Protein AF-A0A965QW91-F1 (afdb_monomer_lite)

Structure (mmCIF, N/CA/C/O backbone):
data_AF-A0A965QW91-F1
#
_entry.id   AF-A0A965QW91-F1
#
loop_
_atom_site.group_PDB
_atom_site.id
_atom_site.type_symbol
_atom_site.label_atom_id
_atom_site.label_alt_id
_atom_site.label_comp_id
_atom_site.label_asym_id
_atom_site.label_entity_id
_atom_site.label_seq_id
_atom_site.pdbx_PDB_ins_code
_atom_site.Cartn_x
_atom_site.Cartn_y
_atom_site.Cartn_z
_atom_site.occupancy
_atom_site.B_iso_or_equiv
_atom_site.auth_seq_id
_atom_site.auth_comp_id
_atom_site.auth_asym_id
_atom_site.auth_atom_id
_atom_site.pdbx_PDB_model_num
ATOM 1 N N . PRO A 1 1 ? -38.791 0.111 7.789 1.00 56.16 1 PRO A N 1
ATOM 2 C CA . PRO A 1 1 ? -37.582 0.770 7.234 1.00 56.16 1 PRO A CA 1
ATOM 3 C C . PRO A 1 1 ? -36.348 0.103 7.853 1.00 56.16 1 PRO A C 1
ATOM 5 O O . PRO A 1 1 ? -36.405 -0.169 9.052 1.00 56.16 1 PRO A O 1
ATOM 8 N N . PRO A 1 2 ? -35.286 -0.219 7.094 1.00 53.78 2 PRO A N 1
ATOM 9 C CA . PRO A 1 2 ? -34.021 -0.585 7.721 1.00 53.78 2 PRO A CA 1
ATOM 10 C C . PRO A 1 2 ? -33.491 0.622 8.520 1.00 53.78 2 PRO A C 1
ATOM 12 O O . PRO A 1 2 ? -33.810 1.764 8.167 1.00 53.78 2 PRO A O 1
ATOM 15 N N . PRO A 1 3 ? -32.740 0.405 9.612 1.00 49.91 3 PRO A N 1
ATOM 16 C CA . PRO A 1 3 ? -32.131 1.503 10.352 1.00 49.91 3 PRO A CA 1
ATOM 17 C C . PRO A 1 3 ? -31.175 2.284 9.433 1.00 49.91 3 PRO A C 1
ATOM 19 O O . PRO A 1 3 ? -30.515 1.668 8.589 1.00 49.91 3 PRO A O 1
ATOM 22 N N . PRO A 1 4 ? -31.090 3.622 9.562 1.00 50.12 4 PRO A N 1
ATOM 23 C CA . PRO A 1 4 ? -30.086 4.393 8.846 1.00 50.12 4 PRO A CA 1
ATOM 24 C C . PRO A 1 4 ? -28.704 3.892 9.271 1.00 50.12 4 PRO A C 1
ATOM 26 O O . PRO A 1 4 ? -28.404 3.817 10.464 1.00 50.12 4 PRO A O 1
ATOM 29 N N . ALA A 1 5 ? -27.874 3.514 8.298 1.00 54.91 5 ALA A N 1
ATOM 30 C CA . ALA A 1 5 ? -26.467 3.258 8.555 1.00 54.91 5 ALA A CA 1
ATOM 31 C C . ALA A 1 5 ? -25.879 4.532 9.170 1.00 54.91 5 ALA A C 1
ATOM 33 O O . ALA A 1 5 ? -25.978 5.606 8.577 1.00 54.91 5 ALA A O 1
ATOM 34 N N . ILE A 1 6 ? -25.327 4.424 10.377 1.00 46.06 6 ILE A N 1
ATOM 35 C CA . ILE A 1 6 ? -24.583 5.513 11.003 1.00 46.06 6 ILE A CA 1
ATOM 36 C C . ILE A 1 6 ? -23.359 5.737 10.116 1.00 46.06 6 ILE A C 1
ATOM 38 O O . ILE A 1 6 ? -22.403 4.964 10.150 1.00 46.06 6 ILE A O 1
ATOM 42 N N . VAL A 1 7 ? -23.426 6.754 9.261 1.00 46.00 7 VAL A N 1
ATOM 43 C CA . VAL A 1 7 ? -22.267 7.258 8.534 1.00 46.00 7 VAL A CA 1
ATOM 44 C C . VAL A 1 7 ? -21.487 8.056 9.572 1.00 46.00 7 VAL A C 1
ATOM 46 O O . VAL A 1 7 ? -21.861 9.177 9.908 1.00 46.00 7 VAL A O 1
ATOM 49 N N . CYS A 1 8 ? -20.479 7.443 10.192 1.00 44.25 8 CYS A N 1
ATOM 50 C CA . CYS A 1 8 ? -19.543 8.193 11.020 1.00 44.25 8 CYS A CA 1
ATOM 51 C C . CYS A 1 8 ? -18.797 9.155 10.088 1.00 44.25 8 CYS A C 1
ATOM 53 O O . CYS A 1 8 ? -17.936 8.745 9.315 1.00 44.25 8 CYS A O 1
ATOM 55 N N . ASP A 1 9 ? -19.182 10.428 10.122 1.00 56.12 9 ASP A N 1
ATOM 56 C CA . ASP A 1 9 ? -18.658 11.479 9.242 1.00 56.12 9 ASP A CA 1
ATOM 57 C C . ASP A 1 9 ? -17.166 11.789 9.503 1.00 56.12 9 ASP A C 1
ATOM 59 O O . ASP A 1 9 ? -16.495 12.416 8.688 1.00 56.12 9 ASP A O 1
ATOM 63 N N . SER A 1 10 ? -16.597 11.296 10.607 1.00 72.31 10 SER A N 1
ATOM 64 C CA . SER A 1 10 ? -15.240 11.609 11.059 1.00 72.31 10 SER A CA 1
ATOM 65 C C . SER A 1 10 ? -14.165 10.624 10.580 1.00 72.31 10 SER A C 1
ATOM 67 O O . SER A 1 10 ? -13.290 10.231 11.349 1.00 72.31 10 SER A O 1
ATOM 69 N N . TRP A 1 11 ? -14.158 10.280 9.287 1.00 84.94 11 TRP A N 1
ATOM 70 C CA . TRP A 1 11 ? -13.084 9.483 8.657 1.00 84.94 11 TRP A CA 1
ATOM 71 C C . TRP A 1 11 ? -11.674 10.071 8.895 1.00 84.94 11 TRP A C 1
ATOM 73 O O . TRP A 1 11 ? -10.661 9.374 8.848 1.00 84.94 11 TRP A O 1
ATOM 83 N N . GLU A 1 12 ? -11.600 11.372 9.175 1.00 86.56 12 GLU A N 1
ATOM 84 C CA . GLU A 1 12 ? -10.379 12.099 9.522 1.00 86.56 12 GLU A CA 1
ATOM 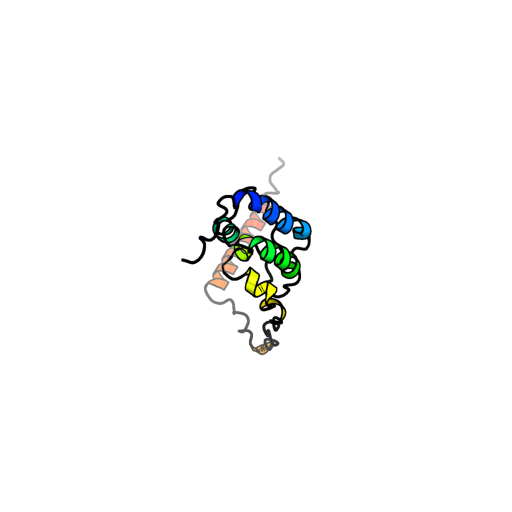85 C C . GLU A 1 12 ? -9.728 11.584 10.814 1.00 86.56 12 GLU A C 1
ATOM 87 O O . GLU A 1 12 ? -8.508 11.667 10.950 1.00 86.56 12 GLU A O 1
ATOM 92 N N . GLN A 1 13 ? -10.511 11.025 11.744 1.00 86.50 13 GLN A N 1
ATOM 93 C CA . GLN A 1 13 ? -10.011 10.422 12.986 1.00 86.50 13 GLN A CA 1
ATOM 94 C C . GLN A 1 13 ? -9.356 9.058 12.743 1.00 86.50 13 GLN A C 1
ATOM 96 O O . GLN A 1 13 ? -8.418 8.693 13.449 1.00 86.50 13 GLN A O 1
ATOM 101 N N . ASP A 1 14 ? -9.798 8.348 11.707 1.00 88.69 14 ASP A N 1
ATOM 102 C CA . ASP A 1 14 ? -9.285 7.031 11.328 1.00 88.69 14 ASP A CA 1
ATOM 103 C C . ASP A 1 14 ? -8.020 7.117 10.461 1.00 88.69 14 ASP A C 1
ATOM 105 O O . ASP A 1 14 ? -7.208 6.187 10.400 1.00 88.69 14 ASP A O 1
ATOM 109 N N . TRP A 1 15 ? -7.823 8.253 9.785 1.00 90.56 15 TRP A N 1
ATOM 110 C CA . TRP A 1 15 ? -6.677 8.481 8.910 1.00 90.56 15 TRP A CA 1
ATOM 111 C C . TRP A 1 15 ? -5.318 8.327 9.620 1.00 90.56 15 TRP A C 1
ATOM 113 O O . TRP A 1 15 ? -4.468 7.597 9.096 1.00 90.56 15 TRP A O 1
ATOM 123 N N . PRO A 1 16 ? -5.074 8.944 10.795 1.00 90.94 16 PRO A N 1
ATOM 124 C CA . PRO A 1 16 ? -3.846 8.734 11.558 1.00 90.94 16 PRO A CA 1
ATOM 125 C C . PRO A 1 16 ? -3.561 7.257 11.835 1.00 90.94 16 PRO A C 1
ATOM 127 O O . PRO A 1 16 ? -2.434 6.815 11.621 1.00 90.94 16 PRO A O 1
ATOM 130 N N . THR A 1 17 ? -4.580 6.485 12.218 1.00 91.75 17 THR A N 1
ATOM 131 C CA . THR A 1 17 ? -4.458 5.050 12.503 1.00 91.75 17 THR A CA 1
ATOM 132 C C . THR A 1 17 ? -4.064 4.258 11.259 1.00 91.75 17 THR A C 1
ATOM 134 O O . THR A 1 17 ? -3.134 3.451 11.307 1.00 91.75 17 THR A O 1
ATOM 137 N N . LEU A 1 18 ? -4.709 4.515 10.114 1.00 91.50 18 LEU A N 1
ATOM 138 C CA . LEU A 1 18 ? -4.338 3.883 8.845 1.00 91.50 18 LEU A CA 1
ATOM 139 C C . LEU A 1 18 ? -2.901 4.237 8.439 1.00 91.50 18 LEU A C 1
ATOM 141 O O . LEU A 1 18 ? -2.135 3.367 8.019 1.00 91.50 18 LEU A O 1
ATOM 145 N N . ARG A 1 19 ? -2.530 5.516 8.551 1.00 91.56 19 ARG A N 1
ATOM 146 C CA . ARG A 1 19 ? -1.198 6.013 8.189 1.00 91.56 19 ARG A CA 1
ATOM 147 C C . ARG A 1 19 ? -0.112 5.397 9.066 1.00 91.56 19 ARG A C 1
ATOM 149 O O . ARG A 1 19 ? 0.953 5.062 8.548 1.00 91.56 19 ARG A O 1
ATOM 156 N N . GLU A 1 20 ? -0.356 5.283 10.366 1.00 91.25 20 GLU A N 1
ATOM 157 C CA . GLU A 1 20 ? 0.555 4.631 11.303 1.00 91.25 20 GLU A CA 1
ATOM 158 C C . GLU A 1 20 ? 0.732 3.161 10.924 1.00 91.25 20 GLU A C 1
ATOM 160 O O . GLU A 1 20 ? 1.850 2.754 10.607 1.00 91.25 20 GLU A O 1
ATOM 165 N N . ALA A 1 21 ? -0.369 2.411 10.808 1.00 90.31 21 ALA A N 1
ATOM 166 C CA . ALA A 1 21 ? -0.344 0.999 10.4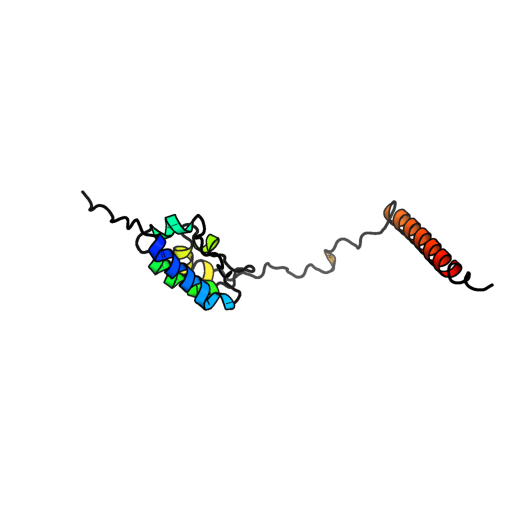29 1.00 90.31 21 ALA A CA 1
ATOM 167 C C . ALA A 1 21 ? 0.391 0.759 9.097 1.00 90.31 21 ALA A C 1
ATOM 169 O O . ALA A 1 21 ? 1.166 -0.188 8.969 1.00 90.31 21 ALA A O 1
ATOM 170 N N . TRP A 1 22 ? 0.199 1.638 8.108 1.00 90.62 22 TRP A N 1
ATOM 171 C CA . TRP A 1 22 ? 0.886 1.559 6.818 1.00 90.62 22 TRP A CA 1
ATOM 172 C C . TRP A 1 22 ? 2.403 1.762 6.935 1.00 90.62 22 TRP A C 1
ATOM 17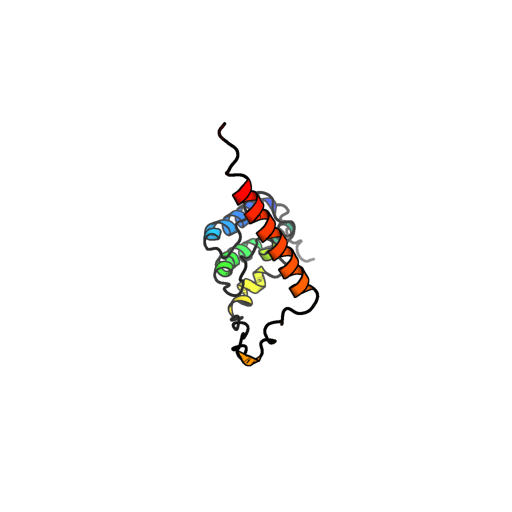4 O O . TRP A 1 22 ? 3.186 1.113 6.233 1.00 90.62 22 TRP A O 1
ATOM 184 N N . ASN A 1 23 ? 2.827 2.675 7.810 1.00 89.50 23 ASN A N 1
ATOM 185 C CA . ASN A 1 23 ? 4.219 3.089 7.924 1.00 89.50 23 ASN A CA 1
ATOM 186 C C . ASN A 1 23 ? 5.049 2.236 8.892 1.00 89.50 23 ASN A C 1
ATOM 188 O O . ASN A 1 23 ? 6.268 2.197 8.709 1.00 89.50 23 ASN A O 1
ATOM 192 N N . THR A 1 24 ? 4.431 1.532 9.851 1.00 84.75 24 THR A N 1
ATOM 193 C CA . THR A 1 24 ? 5.121 0.692 10.852 1.00 84.75 24 THR A CA 1
ATOM 194 C C . THR A 1 24 ? 6.176 -0.220 10.219 1.00 84.75 24 THR A C 1
ATOM 196 O O . THR A 1 24 ? 7.337 -0.204 10.625 1.00 84.75 24 THR A O 1
ATOM 199 N N . ASP A 1 25 ? 5.819 -0.913 9.132 1.00 68.75 25 ASP A N 1
ATOM 200 C CA . ASP A 1 25 ? 6.680 -1.907 8.476 1.00 68.75 25 ASP A CA 1
ATOM 201 C C . ASP A 1 25 ? 7.044 -1.545 7.025 1.00 68.75 25 ASP A C 1
ATOM 203 O O . ASP A 1 25 ? 7.330 -2.417 6.191 1.00 68.75 25 ASP A O 1
ATOM 207 N N . ALA A 1 26 ? 7.030 -0.254 6.677 1.00 69.25 26 ALA A N 1
ATOM 208 C CA . ALA A 1 26 ? 7.382 0.212 5.330 1.00 69.25 26 ALA A CA 1
ATOM 209 C C . ALA A 1 26 ? 8.875 0.000 4.983 1.00 69.25 26 ALA A C 1
ATOM 211 O O . ALA A 1 26 ? 9.258 0.029 3.815 1.00 69.25 26 ALA A O 1
ATOM 212 N N . LYS A 1 27 ? 9.727 -0.283 5.979 1.00 63.25 27 LYS A N 1
ATOM 213 C CA . LYS A 1 27 ? 11.174 -0.530 5.805 1.00 63.25 27 LYS A CA 1
ATOM 214 C C . LYS A 1 27 ? 11.504 -1.816 5.039 1.00 63.25 27 LYS A C 1
ATOM 216 O O . LYS A 1 27 ? 12.623 -1.968 4.567 1.00 63.25 27 LYS A O 1
ATOM 221 N N . THR A 1 28 ? 10.541 -2.722 4.877 1.00 65.94 28 THR A N 1
ATOM 222 C CA . THR A 1 28 ? 10.715 -4.005 4.168 1.00 65.94 28 THR A CA 1
ATOM 223 C C . THR A 1 28 ? 10.813 -3.863 2.641 1.00 65.94 28 THR A C 1
ATOM 225 O O . THR A 1 28 ? 10.961 -4.859 1.937 1.00 65.94 28 THR A O 1
ATOM 228 N N . GLY A 1 29 ? 10.717 -2.639 2.102 1.00 63.66 29 GLY A N 1
ATOM 229 C CA . GLY A 1 29 ? 10.905 -2.345 0.676 1.00 63.66 29 GLY A CA 1
ATOM 230 C C . GLY A 1 29 ? 9.767 -2.816 -0.235 1.00 63.66 29 GLY A C 1
ATOM 231 O O . GLY A 1 29 ? 9.808 -2.574 -1.434 1.00 63.66 29 GLY A O 1
ATOM 232 N N . ARG A 1 30 ? 8.733 -3.468 0.309 1.00 75.19 30 ARG A N 1
ATOM 233 C CA . ARG A 1 30 ? 7.568 -3.970 -0.445 1.00 75.19 30 ARG A CA 1
ATOM 234 C C . ARG A 1 30 ? 6.366 -3.020 -0.422 1.00 75.19 30 ARG A C 1
ATOM 236 O O . ARG A 1 30 ? 5.434 -3.186 -1.205 1.00 75.19 30 ARG A O 1
ATOM 243 N N . ARG A 1 31 ? 6.405 -2.000 0.437 1.00 83.88 31 ARG A N 1
ATOM 244 C CA . ARG A 1 31 ? 5.408 -0.926 0.543 1.00 83.88 31 ARG A CA 1
ATOM 245 C C . ARG A 1 31 ? 6.108 0.423 0.459 1.00 83.88 31 ARG A C 1
ATOM 247 O O . ARG A 1 31 ? 7.145 0.618 1.089 1.00 83.88 31 ARG A O 1
ATOM 254 N N . ALA A 1 32 ? 5.541 1.356 -0.297 1.00 84.38 32 ALA A N 1
ATOM 255 C CA . ALA A 1 32 ? 6.047 2.721 -0.345 1.00 84.38 32 ALA A CA 1
ATOM 256 C C . ALA A 1 32 ? 5.575 3.493 0.895 1.00 84.38 32 ALA A C 1
ATOM 258 O O . ALA A 1 32 ? 4.371 3.649 1.105 1.00 84.38 32 ALA A O 1
ATOM 259 N N . ALA A 1 33 ? 6.513 3.983 1.710 1.00 87.31 33 ALA A N 1
ATOM 260 C CA . ALA A 1 33 ? 6.193 4.778 2.895 1.00 87.31 33 ALA A CA 1
ATOM 261 C C . ALA A 1 33 ? 5.381 6.030 2.526 1.00 87.31 33 ALA A C 1
ATOM 263 O O . ALA A 1 33 ? 5.715 6.743 1.576 1.00 87.31 33 ALA A O 1
ATOM 264 N N . TRP A 1 34 ? 4.348 6.330 3.312 1.00 88.62 34 TRP A N 1
ATOM 265 C CA . TRP A 1 34 ? 3.532 7.526 3.130 1.00 88.62 34 TRP A CA 1
ATOM 266 C C . TRP A 1 34 ? 3.989 8.634 4.079 1.00 88.62 34 TRP A C 1
ATOM 268 O O . TRP A 1 34 ? 3.657 8.649 5.268 1.00 88.62 34 TRP A O 1
ATOM 278 N N . ARG A 1 35 ? 4.783 9.568 3.545 1.00 86.50 35 ARG A N 1
ATOM 279 C CA . ARG A 1 35 ? 5.397 10.655 4.327 1.00 86.50 35 ARG A CA 1
ATOM 280 C C . ARG A 1 35 ? 4.492 11.874 4.495 1.00 86.50 35 ARG A C 1
ATOM 282 O O . ARG A 1 35 ? 4.685 12.621 5.448 1.00 86.50 35 ARG A O 1
ATOM 289 N N . SER A 1 36 ? 3.510 12.061 3.613 1.00 86.88 36 SER A N 1
ATOM 290 C CA . SER A 1 36 ? 2.583 13.192 3.693 1.00 86.88 36 SER A CA 1
ATOM 291 C C . SER A 1 36 ? 1.602 13.027 4.850 1.00 86.88 36 SER A C 1
ATOM 293 O O . SER A 1 36 ? 1.144 11.923 5.145 1.00 86.88 36 SER A O 1
ATOM 295 N N . SER A 1 37 ? 1.259 14.139 5.495 1.00 82.25 37 SER A N 1
ATOM 296 C CA . SER A 1 37 ? 0.163 14.177 6.466 1.00 82.25 37 SER A CA 1
ATOM 297 C C . SER A 1 37 ? -1.209 14.239 5.815 1.00 82.25 37 SER A C 1
ATOM 299 O O . SER A 1 37 ? -2.196 13.916 6.469 1.00 82.25 37 SER A O 1
ATOM 301 N N . GLN A 1 38 ? -1.269 14.586 4.532 1.00 85.69 38 GLN A N 1
ATOM 302 C CA . GLN A 1 38 ? -2.513 14.594 3.781 1.00 85.69 38 GLN A CA 1
ATOM 303 C C . GLN A 1 38 ? -2.863 13.182 3.287 1.00 85.69 38 GLN A C 1
ATOM 305 O O . GLN A 1 38 ? -1.964 12.457 2.838 1.00 85.69 38 GLN A O 1
ATOM 310 N N . PRO A 1 39 ? -4.144 12.788 3.358 1.00 85.25 39 PRO A N 1
ATOM 311 C CA . PRO A 1 39 ? -4.617 11.528 2.808 1.00 85.25 39 PRO A CA 1
ATOM 312 C C . PRO A 1 39 ? -4.630 11.569 1.266 1.00 85.25 39 PRO A C 1
ATOM 314 O O . PRO A 1 39 ? -4.909 12.613 0.674 1.00 85.25 39 PRO A O 1
ATOM 317 N N . PRO A 1 40 ? -4.357 10.441 0.587 1.00 86.50 40 PRO A N 1
ATOM 318 C CA . PRO A 1 40 ? -4.685 10.268 -0.826 1.00 86.50 40 PRO A CA 1
ATOM 319 C C . PRO A 1 40 ? -6.175 10.523 -1.091 1.00 86.50 40 PRO A C 1
ATOM 321 O O . PRO A 1 40 ? -7.013 10.180 -0.261 1.00 86.50 40 PRO A O 1
ATOM 324 N N . ALA A 1 41 ? -6.523 11.018 -2.284 1.00 82.81 41 ALA A N 1
ATOM 325 C CA . ALA A 1 41 ? -7.912 11.333 -2.646 1.00 82.81 41 ALA A CA 1
ATOM 326 C C . ALA A 1 41 ? -8.892 10.163 -2.412 1.00 82.81 41 ALA A C 1
ATOM 328 O O . ALA A 1 41 ? -10.001 10.371 -1.940 1.00 82.81 41 ALA A O 1
ATOM 329 N N . ALA A 1 42 ? -8.455 8.925 -2.669 1.00 80.25 42 ALA A N 1
ATOM 330 C CA . ALA A 1 42 ? -9.278 7.727 -2.509 1.00 80.25 42 ALA A CA 1
ATOM 331 C C . ALA A 1 42 ? -9.451 7.252 -1.050 1.00 80.25 42 ALA A C 1
ATOM 333 O O . ALA A 1 42 ? -10.255 6.361 -0.802 1.00 80.25 42 ALA A O 1
ATOM 334 N N . VAL A 1 43 ? -8.694 7.786 -0.083 1.00 87.19 43 VAL A N 1
ATOM 335 C CA . VAL A 1 43 ? -8.726 7.307 1.313 1.00 87.19 43 VAL A CA 1
ATOM 336 C C . VAL A 1 43 ? -10.000 7.721 2.036 1.00 87.19 43 VAL A C 1
ATOM 338 O O . VAL A 1 43 ? -10.549 6.909 2.774 1.00 87.19 43 VAL A O 1
ATOM 341 N N . GLY A 1 44 ? -10.484 8.946 1.814 1.00 86.50 44 GLY A N 1
ATOM 342 C CA . GLY A 1 44 ? -11.672 9.450 2.508 1.00 86.50 44 GLY A CA 1
ATOM 343 C C . GLY A 1 44 ? -12.901 8.586 2.234 1.00 86.50 44 GLY A C 1
ATOM 344 O O . GLY A 1 44 ? -13.584 8.169 3.163 1.00 86.50 44 GLY A O 1
ATOM 345 N N . ASP A 1 45 ? -13.134 8.230 0.970 1.00 87.12 45 ASP A N 1
ATOM 346 C CA . ASP A 1 45 ? -14.258 7.366 0.590 1.00 87.12 45 ASP A CA 1
ATOM 347 C C . ASP A 1 45 ? -14.144 5.964 1.191 1.00 87.12 45 ASP A C 1
ATOM 349 O O . ASP A 1 45 ? -15.145 5.395 1.611 1.00 87.12 45 ASP A O 1
ATOM 353 N N . ARG A 1 46 ? -12.923 5.427 1.294 1.00 89.38 46 ARG A N 1
ATOM 354 C CA . ARG A 1 46 ? -12.676 4.106 1.887 1.00 89.38 46 ARG A CA 1
ATOM 355 C C . ARG A 1 46 ? -12.874 4.094 3.394 1.00 89.38 46 ARG A C 1
ATOM 357 O O . ARG A 1 46 ? -13.458 3.161 3.919 1.00 89.38 46 ARG A O 1
ATOM 364 N N . LEU A 1 47 ? -12.409 5.122 4.094 1.00 88.75 47 LEU A N 1
ATOM 365 C CA . LEU A 1 47 ? -12.559 5.213 5.546 1.00 88.75 47 LEU A CA 1
ATOM 366 C C . LEU A 1 47 ? -14.014 5.456 5.974 1.00 88.75 47 LEU A C 1
ATOM 368 O O . LEU A 1 47 ? -14.384 5.086 7.081 1.00 88.75 47 LEU A O 1
ATOM 372 N N . ARG A 1 48 ? -14.862 5.993 5.087 1.00 89.31 48 ARG A N 1
ATOM 373 C CA . ARG A 1 48 ? -16.318 6.066 5.304 1.00 89.31 48 ARG A CA 1
ATOM 374 C C . ARG A 1 48 ? -17.020 4.709 5.191 1.00 89.31 48 ARG A C 1
ATOM 376 O O . ARG A 1 48 ? -18.157 4.576 5.643 1.00 89.31 48 ARG A O 1
ATOM 383 N N . GLU A 1 49 ? -16.388 3.704 4.584 1.00 87.62 49 GLU A N 1
ATOM 384 C CA . GLU A 1 49 ? -16.955 2.359 4.493 1.00 87.62 49 GLU A CA 1
ATOM 385 C C . GLU A 1 49 ? -16.872 1.671 5.861 1.00 87.62 49 GLU A C 1
ATOM 387 O O . GLU A 1 49 ? -15.794 1.433 6.411 1.00 87.62 49 GLU A O 1
ATOM 392 N N . SER A 1 50 ? -18.035 1.333 6.420 1.00 84.44 50 SER A N 1
ATOM 393 C CA . SER A 1 50 ? -18.115 0.690 7.731 1.00 84.44 50 SER A CA 1
ATOM 394 C C . SER A 1 50 ? -17.301 -0.608 7.761 1.00 84.44 50 SER A C 1
ATOM 396 O O . SER A 1 50 ? -17.469 -1.481 6.912 1.00 84.44 50 SER A O 1
ATOM 398 N N . GLY A 1 51 ? -16.401 -0.731 8.740 1.00 85.44 51 GLY A N 1
ATOM 399 C CA . GLY A 1 51 ? -15.541 -1.904 8.914 1.00 85.44 51 GLY A CA 1
ATOM 400 C C . GLY A 1 51 ? -14.304 -1.954 8.009 1.00 85.44 51 GLY A C 1
ATOM 401 O O . GLY A 1 51 ? -13.403 -2.751 8.284 1.00 85.44 51 GLY A O 1
ATOM 402 N N . TRP A 1 52 ? -14.190 -1.075 7.004 1.00 91.62 52 TRP A N 1
ATOM 403 C CA . TRP A 1 52 ? -13.084 -1.104 6.044 1.00 91.62 52 TRP A CA 1
ATOM 404 C C . TRP A 1 52 ? -11.723 -0.869 6.702 1.00 91.62 52 TRP A C 1
ATOM 406 O O . TRP A 1 52 ? -10.772 -1.578 6.388 1.00 91.62 52 TRP A O 1
ATOM 416 N N . LEU A 1 53 ? -11.615 0.060 7.663 1.00 91.56 53 LEU A N 1
ATOM 417 C CA . LEU A 1 53 ? -10.360 0.304 8.391 1.00 91.56 53 LEU A CA 1
ATOM 418 C C . LEU A 1 53 ? -9.849 -0.969 9.086 1.00 91.56 53 LEU A C 1
ATOM 420 O O . LEU A 1 53 ? -8.661 -1.284 9.028 1.00 91.56 53 LEU A O 1
ATOM 424 N N . GLY A 1 54 ? -10.748 -1.728 9.717 1.00 91.50 54 GLY A N 1
ATOM 425 C CA . GLY A 1 54 ? -10.395 -2.974 10.393 1.00 91.50 54 GLY A CA 1
ATOM 426 C C . GLY A 1 54 ? -9.906 -4.048 9.420 1.00 91.50 54 GLY A C 1
ATOM 427 O O . GLY A 1 54 ? -8.946 -4.764 9.710 1.00 91.50 54 GLY A O 1
ATOM 428 N N . GLU A 1 55 ? -10.530 -4.149 8.247 1.00 92.69 55 GLU A N 1
ATOM 429 C CA . GLU A 1 55 ? -10.073 -5.033 7.170 1.00 92.69 55 GLU A CA 1
ATOM 430 C C . GLU A 1 55 ? -8.739 -4.572 6.573 1.00 92.69 55 GLU A C 1
ATOM 432 O O . GLU A 1 55 ? -7.843 -5.387 6.345 1.00 92.69 55 GLU A O 1
ATOM 437 N N . ALA A 1 56 ? -8.570 -3.264 6.381 1.00 92.75 56 ALA A N 1
ATOM 438 C CA . ALA A 1 56 ? -7.351 -2.656 5.876 1.00 92.75 56 ALA A CA 1
ATOM 439 C C . ALA A 1 56 ? -6.160 -2.964 6.791 1.00 92.75 56 ALA A C 1
ATOM 441 O O . ALA A 1 56 ? -5.140 -3.455 6.311 1.00 92.75 56 ALA A O 1
ATOM 442 N N . ILE A 1 57 ? -6.302 -2.776 8.107 1.00 93.12 57 ILE A N 1
ATOM 443 C CA . ILE A 1 57 ? -5.250 -3.083 9.090 1.00 93.12 57 ILE A CA 1
ATOM 444 C C . ILE A 1 57 ? -4.828 -4.558 9.015 1.00 93.12 57 ILE A C 1
ATOM 446 O O . ILE A 1 57 ? -3.636 -4.859 9.047 1.00 93.12 57 ILE A O 1
ATOM 450 N N . LYS A 1 58 ? -5.781 -5.482 8.835 1.00 91.94 58 LYS A N 1
ATOM 451 C CA . LYS A 1 58 ? -5.490 -6.916 8.652 1.00 91.94 58 LYS A CA 1
ATOM 452 C C . LYS A 1 58 ? -4.796 -7.212 7.320 1.00 91.94 58 LYS A C 1
ATOM 454 O O . LYS A 1 58 ? -3.971 -8.120 7.251 1.00 91.94 58 LYS A O 1
ATOM 459 N N . ALA A 1 59 ? -5.117 -6.466 6.264 1.00 90.94 59 ALA A N 1
ATOM 460 C CA . ALA A 1 59 ? -4.548 -6.658 4.934 1.00 90.94 59 ALA A CA 1
ATOM 461 C C . ALA A 1 59 ? -3.122 -6.103 4.801 1.00 90.94 59 ALA A C 1
ATOM 463 O O . ALA A 1 59 ? -2.321 -6.684 4.068 1.00 90.94 59 ALA A O 1
ATOM 464 N N . ILE A 1 60 ? -2.786 -5.013 5.507 1.00 90.75 60 ILE A N 1
ATOM 465 C CA . ILE A 1 60 ? -1.465 -4.362 5.468 1.00 90.75 60 ILE A CA 1
ATOM 466 C C . ILE A 1 60 ? -0.299 -5.354 5.591 1.00 90.75 60 ILE A C 1
ATOM 468 O O . ILE A 1 60 ? 0.545 -5.325 4.691 1.00 90.75 60 ILE A O 1
ATOM 472 N N . PRO A 1 61 ? -0.204 -6.240 6.607 1.00 87.50 61 PRO A N 1
ATOM 473 C CA . PRO A 1 61 ? 0.922 -7.171 6.727 1.00 87.50 61 PRO A CA 1
ATOM 474 C C . PRO A 1 61 ? 1.044 -8.099 5.514 1.00 87.50 61 PRO A C 1
ATOM 476 O O . PRO A 1 61 ? 2.154 -8.314 5.026 1.00 87.50 61 PRO A O 1
ATOM 479 N N . LEU A 1 62 ? -0.084 -8.540 4.949 1.00 87.25 62 LEU A N 1
ATOM 480 C CA . LEU A 1 62 ? -0.121 -9.442 3.795 1.00 87.25 62 LEU A CA 1
ATOM 481 C C . LEU A 1 62 ? 0.465 -8.788 2.537 1.00 87.25 62 LEU A C 1
ATOM 483 O O . LEU A 1 62 ? 1.028 -9.479 1.694 1.00 87.25 62 LEU A O 1
ATOM 487 N N . VAL A 1 63 ? 0.398 -7.456 2.425 1.00 86.25 63 VAL A N 1
ATOM 488 C CA . VAL A 1 63 ? 0.992 -6.704 1.305 1.00 86.25 63 VAL A CA 1
ATOM 489 C C . VAL A 1 63 ? 2.503 -6.916 1.208 1.00 86.25 63 VAL A C 1
ATOM 491 O O . VAL A 1 63 ? 3.034 -7.007 0.103 1.00 86.25 63 VAL A O 1
ATOM 494 N N . ALA A 1 64 ? 3.205 -7.040 2.341 1.00 78.38 64 ALA A N 1
ATOM 495 C CA . ALA A 1 64 ? 4.648 -7.298 2.332 1.00 78.38 64 ALA A CA 1
ATOM 496 C C . ALA A 1 64 ? 5.003 -8.685 1.782 1.00 78.38 64 ALA A C 1
ATOM 498 O O . ALA A 1 64 ? 6.110 -8.887 1.285 1.00 78.38 64 ALA A O 1
ATOM 499 N N . GLU A 1 65 ? 4.072 -9.634 1.838 1.00 79.88 65 GLU A N 1
ATOM 500 C CA . GLU A 1 65 ? 4.273 -10.986 1.323 1.00 79.88 65 GLU A CA 1
ATOM 501 C C . GLU A 1 65 ? 4.020 -11.092 -0.186 1.00 79.88 65 GLU A C 1
ATOM 503 O O . GLU A 1 65 ? 4.364 -12.105 -0.801 1.00 79.88 65 GLU A O 1
ATOM 508 N N . LEU A 1 66 ? 3.445 -10.058 -0.812 1.00 81.19 66 LEU A N 1
ATOM 509 C CA . LEU A 1 66 ? 3.101 -10.071 -2.231 1.00 81.19 66 LEU A CA 1
ATOM 510 C C . LEU A 1 66 ? 4.364 -9.944 -3.089 1.00 81.19 66 LEU A C 1
ATOM 512 O O . LEU A 1 66 ? 4.799 -8.861 -3.473 1.00 81.19 66 LEU A O 1
ATOM 516 N N . ARG A 1 67 ? 4.952 -11.093 -3.429 1.00 74.44 67 ARG A N 1
ATOM 517 C CA . ARG A 1 67 ? 6.175 -11.184 -4.246 1.00 74.44 67 ARG A CA 1
ATOM 518 C C . ARG A 1 67 ? 5.958 -10.899 -5.734 1.00 74.44 67 ARG A C 1
ATOM 520 O O . ARG A 1 67 ? 6.937 -10.786 -6.464 1.00 74.44 67 ARG A O 1
ATOM 527 N N . GLN A 1 68 ? 4.708 -10.804 -6.186 1.00 75.12 68 GLN A N 1
ATOM 528 C CA . GLN A 1 68 ? 4.385 -10.620 -7.604 1.00 75.12 68 GLN A CA 1
ATOM 529 C C . GLN A 1 68 ? 4.639 -9.199 -8.126 1.00 75.12 68 GLN A C 1
ATOM 531 O O . GLN A 1 68 ? 4.714 -9.011 -9.336 1.00 75.12 68 GLN A O 1
ATOM 536 N N . PHE A 1 69 ? 4.772 -8.212 -7.236 1.00 78.88 69 PHE A N 1
ATOM 537 C CA . PHE A 1 69 ? 5.004 -6.822 -7.614 1.00 78.88 69 PHE A CA 1
ATOM 538 C C . PHE A 1 69 ? 6.506 -6.505 -7.592 1.00 78.88 69 PHE A C 1
ATOM 540 O O . PHE A 1 69 ? 7.167 -6.676 -6.563 1.00 78.88 69 PHE A O 1
ATOM 547 N N . ASP A 1 70 ? 7.038 -6.047 -8.732 1.00 75.00 70 ASP A N 1
ATOM 548 C CA . ASP A 1 70 ? 8.412 -5.526 -8.844 1.00 75.00 70 ASP A CA 1
ATOM 549 C C . ASP A 1 70 ? 8.553 -4.166 -8.145 1.00 75.00 70 ASP A C 1
ATOM 551 O O . ASP A 1 70 ? 9.578 -3.875 -7.532 1.00 75.00 70 ASP A O 1
ATOM 555 N N . THR A 1 71 ? 7.497 -3.353 -8.202 1.00 81.19 71 THR A N 1
ATOM 556 C CA . THR A 1 71 ? 7.430 -2.032 -7.573 1.00 81.19 71 THR A CA 1
ATOM 557 C C . THR A 1 71 ? 6.719 -2.126 -6.220 1.00 81.19 71 THR A C 1
ATOM 559 O O . THR A 1 71 ? 5.722 -2.846 -6.115 1.00 81.19 71 THR A O 1
ATOM 562 N N . PRO A 1 72 ? 7.169 -1.387 -5.187 1.00 85.56 72 PRO A N 1
ATOM 563 C CA . PRO A 1 72 ? 6.473 -1.334 -3.907 1.00 85.56 72 PRO A CA 1
ATOM 564 C C . PRO A 1 72 ? 5.030 -0.853 -4.080 1.00 85.56 72 PRO A C 1
ATOM 566 O O . PRO A 1 72 ? 4.775 0.132 -4.777 1.00 85.56 72 PRO A O 1
ATOM 569 N N . VAL A 1 73 ? 4.087 -1.511 -3.405 1.00 89.06 73 VAL A N 1
ATOM 570 C CA . VAL A 1 73 ? 2.681 -1.087 -3.429 1.00 89.06 73 VAL A CA 1
ATOM 571 C C . VAL A 1 73 ? 2.567 0.271 -2.741 1.00 89.06 73 VAL A C 1
ATOM 573 O O . VAL A 1 73 ? 3.108 0.474 -1.651 1.00 89.06 73 VAL A O 1
ATOM 576 N N . THR A 1 74 ? 1.876 1.212 -3.381 1.00 90.06 74 THR A N 1
ATOM 577 C CA . THR A 1 74 ? 1.622 2.544 -2.819 1.00 90.06 74 THR A CA 1
ATOM 578 C C . THR A 1 74 ? 0.316 2.564 -2.031 1.00 90.06 74 THR A C 1
ATOM 580 O O . THR A 1 74 ? -0.610 1.808 -2.325 1.00 90.06 74 THR A O 1
ATOM 583 N N . LEU A 1 75 ? 0.204 3.475 -1.060 1.00 89.88 75 LEU A N 1
ATOM 584 C CA . LEU A 1 75 ? -1.025 3.633 -0.279 1.00 89.88 75 LEU A CA 1
ATOM 585 C C . LEU A 1 75 ? -2.233 3.985 -1.167 1.00 89.88 75 LEU A C 1
ATOM 587 O O . LEU A 1 75 ? -3.323 3.461 -0.974 1.00 89.88 75 LEU A O 1
ATOM 591 N N . GLY A 1 76 ? -2.036 4.804 -2.205 1.00 89.69 76 GLY A N 1
ATOM 592 C CA . GLY A 1 76 ? -3.101 5.123 -3.163 1.00 89.69 76 GLY A CA 1
ATOM 593 C C . GLY A 1 76 ? -3.609 3.903 -3.944 1.00 89.69 76 GLY A C 1
ATOM 594 O O . GLY A 1 76 ? -4.803 3.815 -4.229 1.00 89.69 76 GLY A O 1
ATOM 595 N N . GLN A 1 77 ? -2.726 2.944 -4.253 1.00 89.06 77 GLN A N 1
ATOM 596 C CA . GLN A 1 77 ? -3.101 1.674 -4.880 1.00 89.06 77 GLN A CA 1
ATOM 597 C C . GLN A 1 77 ? -3.821 0.747 -3.893 1.00 89.06 77 GLN A C 1
ATOM 599 O O . GLN A 1 77 ? -4.802 0.107 -4.262 1.00 89.06 77 GLN A O 1
ATOM 604 N N . PHE A 1 78 ? -3.359 0.704 -2.642 1.00 90.56 78 PHE A N 1
ATOM 605 C CA . PHE A 1 78 ? -3.984 -0.058 -1.560 1.00 90.56 78 PHE A CA 1
ATOM 606 C C . PHE A 1 78 ? -5.434 0.382 -1.297 1.00 90.56 78 PHE A C 1
ATOM 608 O O . PHE A 1 78 ? -6.306 -0.444 -1.043 1.00 90.56 78 PHE A O 1
ATOM 615 N N . CYS A 1 79 ? -5.711 1.680 -1.418 1.00 90.69 79 CYS A N 1
ATOM 616 C CA . CYS A 1 79 ? -7.042 2.258 -1.228 1.00 90.69 79 CYS A CA 1
ATOM 617 C C . CYS A 1 79 ? -7.960 2.145 -2.456 1.00 90.69 79 CYS A C 1
ATOM 619 O O . CYS A 1 79 ? -9.060 2.696 -2.450 1.00 90.69 79 CYS A O 1
ATOM 621 N N . GLN A 1 80 ? -7.542 1.448 -3.517 1.00 90.25 80 GLN A N 1
ATOM 622 C CA . GLN A 1 80 ? -8.419 1.213 -4.661 1.00 90.25 80 GLN A CA 1
ATOM 623 C C . GLN A 1 80 ? -9.602 0.301 -4.286 1.00 90.25 80 GLN A C 1
ATOM 625 O O . GLN A 1 80 ? -9.459 -0.595 -3.444 1.00 90.25 80 GLN A O 1
ATOM 630 N N . PRO A 1 81 ? -10.769 0.476 -4.932 1.00 87.38 81 PRO A N 1
ATOM 631 C CA . PRO A 1 81 ? -11.946 -0.345 -4.671 1.00 87.38 81 PRO A CA 1
ATOM 632 C C . PRO A 1 81 ? -11.655 -1.849 -4.786 1.00 87.38 81 PRO A C 1
ATOM 634 O O . PRO A 1 81 ? -11.065 -2.324 -5.761 1.00 87.38 81 PRO A O 1
ATOM 637 N N . GLY A 1 82 ? -12.070 -2.611 -3.771 1.00 87.06 82 GLY A N 1
ATOM 638 C CA . GLY A 1 82 ? -11.913 -4.068 -3.720 1.00 87.06 82 GLY A CA 1
ATOM 639 C C . GLY A 1 82 ? -10.474 -4.569 -3.544 1.00 87.06 82 GLY A C 1
ATOM 640 O O . GLY A 1 82 ? -10.253 -5.778 -3.566 1.00 87.06 82 GLY A O 1
ATOM 641 N N . TRP A 1 83 ? -9.484 -3.689 -3.372 1.00 91.38 83 TRP A N 1
ATOM 642 C CA . TRP A 1 83 ? -8.087 -4.099 -3.219 1.00 91.38 83 TRP A CA 1
ATOM 643 C C . TRP A 1 83 ? -7.851 -4.861 -1.907 1.00 91.38 83 TRP A C 1
ATOM 645 O O . TRP A 1 83 ? -7.293 -5.958 -1.925 1.00 91.38 83 TRP A O 1
ATOM 655 N N . VAL A 1 84 ? -8.359 -4.331 -0.789 1.00 91.62 84 VAL A N 1
ATOM 656 C CA . VAL A 1 84 ? -8.303 -4.968 0.541 1.00 91.62 84 VAL A CA 1
ATOM 657 C C . VAL A 1 84 ? -8.955 -6.353 0.516 1.00 91.62 84 VAL A C 1
ATOM 659 O O . VAL A 1 84 ? -8.327 -7.332 0.915 1.00 91.62 84 VAL A O 1
ATOM 662 N N . ALA A 1 85 ? -10.155 -6.462 -0.062 1.00 90.06 85 ALA A N 1
ATOM 663 C CA . ALA A 1 85 ? -10.856 -7.736 -0.223 1.00 90.06 85 ALA A CA 1
ATOM 664 C C . ALA A 1 85 ? -10.056 -8.748 -1.065 1.00 90.06 85 ALA A C 1
ATOM 666 O O . ALA A 1 85 ? -9.975 -9.920 -0.709 1.00 90.06 85 ALA A O 1
ATOM 667 N N . LYS 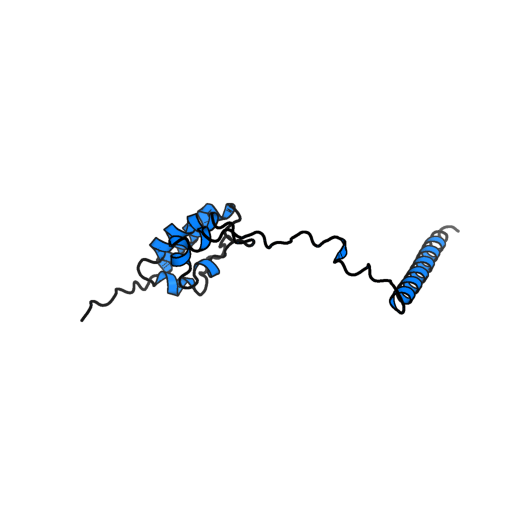A 1 86 ? -9.402 -8.307 -2.150 1.00 90.06 86 LYS A N 1
ATOM 668 C CA . LYS A 1 86 ? -8.530 -9.170 -2.970 1.00 90.06 86 LYS A CA 1
ATOM 669 C C . LYS A 1 86 ? -7.303 -9.659 -2.201 1.00 90.06 86 LYS A C 1
ATOM 671 O O . LYS A 1 86 ? -6.894 -10.804 -2.381 1.00 90.06 86 LYS A O 1
ATOM 676 N N . VAL A 1 87 ? -6.707 -8.815 -1.360 1.00 90.44 87 VAL A N 1
ATOM 677 C CA . VAL A 1 87 ? -5.565 -9.212 -0.528 1.00 90.44 87 VAL A CA 1
ATOM 678 C C . VAL A 1 87 ? -5.972 -10.209 0.548 1.00 90.44 87 VAL A C 1
ATOM 680 O O . VAL A 1 87 ? -5.326 -11.249 0.668 1.00 90.44 87 VAL A O 1
ATOM 683 N N . LEU A 1 88 ? -7.058 -9.941 1.273 1.00 89.88 88 LEU A N 1
ATOM 684 C CA . LEU A 1 88 ? -7.585 -10.862 2.283 1.00 89.88 88 LEU A CA 1
ATOM 685 C C . LEU A 1 88 ? -8.050 -12.185 1.662 1.00 89.88 88 LEU A C 1
ATOM 687 O O . LEU A 1 88 ? -7.788 -13.247 2.215 1.00 89.88 88 LEU A O 1
ATOM 691 N N . GLY A 1 89 ? -8.661 -12.130 0.477 1.00 87.38 89 GLY A N 1
ATOM 692 C CA . GLY A 1 89 ? -9.081 -13.300 -0.294 1.00 87.38 89 GLY A CA 1
ATOM 693 C C . GLY A 1 89 ? -7.942 -14.056 -0.984 1.00 87.38 89 GLY A C 1
ATOM 694 O O . GLY A 1 89 ? -8.213 -14.957 -1.769 1.00 87.38 89 GLY A O 1
ATOM 695 N N . GLY A 1 90 ? -6.676 -13.685 -0.759 1.00 84.19 90 GLY A N 1
ATOM 696 C CA . GLY A 1 90 ? -5.526 -14.423 -1.288 1.00 84.19 90 GLY A CA 1
ATOM 697 C C . GLY A 1 90 ? -5.322 -14.317 -2.803 1.00 84.19 90 GLY A C 1
ATOM 698 O O . GLY A 1 90 ? -4.409 -14.952 -3.327 1.00 84.19 90 GLY A O 1
ATOM 699 N N . TYR A 1 91 ? -6.073 -13.460 -3.508 1.00 83.62 91 TYR A N 1
ATOM 700 C CA . TYR A 1 91 ? -5.992 -13.289 -4.969 1.00 83.62 91 TYR A CA 1
ATOM 701 C C . TYR A 1 91 ? -4.554 -13.061 -5.457 1.00 83.62 91 TYR A C 1
ATOM 703 O O . TYR A 1 91 ? -4.159 -13.500 -6.539 1.00 83.62 91 TYR A O 1
ATOM 711 N N . PHE A 1 92 ? -3.757 -12.374 -4.636 1.00 78.69 92 PHE A N 1
ATOM 712 C CA . PHE A 1 92 ? -2.370 -12.050 -4.936 1.00 78.69 92 PHE A CA 1
ATOM 713 C C . PHE A 1 92 ? -1.337 -13.042 -4.359 1.00 78.69 92 PHE A C 1
ATOM 715 O O . PHE A 1 92 ? -0.155 -12.957 -4.694 1.00 78.69 92 PHE A O 1
ATOM 722 N N . ARG A 1 93 ? -1.736 -13.976 -3.494 1.00 71.06 93 ARG A N 1
ATOM 723 C CA . ARG A 1 93 ? -0.840 -15.029 -2.990 1.00 71.06 93 ARG A CA 1
ATOM 724 C C . ARG A 1 93 ? -0.782 -16.217 -3.951 1.00 71.06 93 AR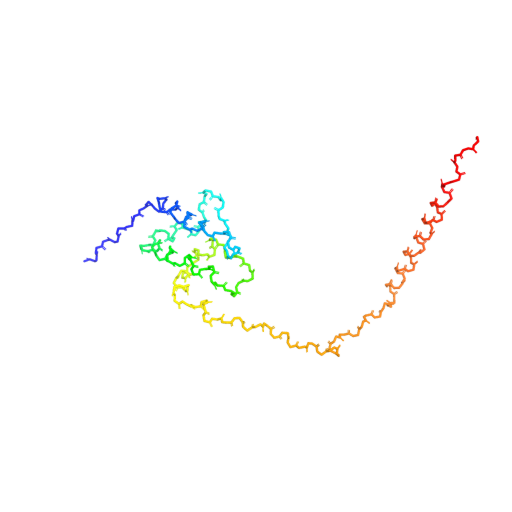G A C 1
ATOM 726 O O . ARG A 1 93 ? 0.306 -16.716 -4.216 1.00 71.06 93 ARG A O 1
ATOM 733 N N . ASP A 1 94 ? -1.920 -16.600 -4.526 1.00 61.12 94 ASP A N 1
ATOM 734 C CA . ASP A 1 94 ? -2.033 -17.773 -5.408 1.00 61.12 94 ASP A CA 1
ATOM 735 C C . ASP A 1 94 ? -1.449 -17.572 -6.809 1.00 61.12 94 ASP A C 1
ATOM 737 O O . ASP A 1 94 ? -1.043 -18.524 -7.477 1.00 61.12 94 ASP A O 1
ATOM 741 N N . ARG A 1 95 ? -1.330 -16.322 -7.268 1.00 59.22 95 ARG A N 1
ATOM 742 C CA . ARG A 1 95 ? -0.673 -16.018 -8.542 1.00 59.22 95 ARG A CA 1
ATOM 743 C C . ARG A 1 95 ? 0.838 -16.044 -8.365 1.00 59.22 95 ARG A C 1
ATOM 745 O O . ARG A 1 95 ? 1.493 -15.003 -8.288 1.00 59.22 95 ARG A O 1
ATOM 752 N N . LYS A 1 96 ? 1.403 -17.252 -8.318 1.00 53.50 96 LYS A N 1
ATOM 753 C CA . LYS A 1 96 ? 2.825 -17.469 -8.588 1.00 53.50 96 LYS A CA 1
ATOM 754 C C . LYS A 1 96 ? 3.105 -16.794 -9.931 1.00 53.50 96 LYS A C 1
ATOM 756 O O . LYS A 1 96 ? 2.557 -17.204 -10.949 1.00 53.50 96 LYS A O 1
ATOM 761 N N . ARG A 1 97 ? 3.891 -15.714 -9.928 1.00 50.25 97 ARG A N 1
ATOM 762 C CA . ARG A 1 97 ? 4.418 -15.131 -11.161 1.00 50.25 97 ARG A CA 1
ATOM 763 C C . ARG A 1 97 ? 5.226 -16.249 -11.802 1.00 50.25 97 ARG A C 1
ATOM 765 O O . ARG A 1 97 ? 6.318 -16.553 -11.321 1.00 50.25 97 ARG A O 1
ATOM 772 N N . GLU A 1 98 ? 4.672 -16.914 -12.814 1.00 52.78 98 GLU A N 1
ATOM 773 C CA . GLU A 1 98 ? 5.519 -17.659 -13.730 1.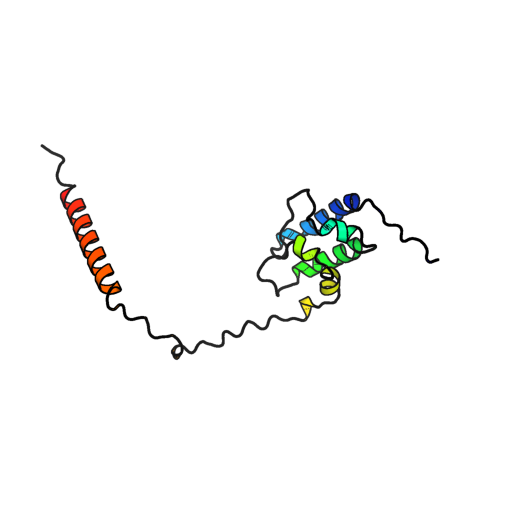00 52.78 98 GLU A CA 1
ATOM 774 C C . GLU A 1 98 ? 6.557 -16.638 -14.191 1.00 52.78 98 GLU A C 1
ATOM 776 O O . GLU A 1 98 ? 6.164 -15.540 -14.614 1.00 52.78 98 GLU A O 1
ATOM 781 N N . PRO A 1 99 ? 7.863 -16.887 -13.977 1.00 53.22 99 PRO A N 1
ATOM 782 C CA . PRO A 1 99 ? 8.863 -16.011 -14.552 1.00 53.22 99 PRO A CA 1
ATOM 783 C C . PRO A 1 99 ? 8.479 -15.910 -16.018 1.00 53.22 99 PRO A C 1
ATOM 785 O O . PRO A 1 99 ? 8.315 -16.952 -16.654 1.00 53.22 99 PRO A O 1
ATOM 788 N N . ALA A 1 100 ? 8.220 -14.686 -16.502 1.00 55.69 100 ALA A N 1
ATOM 789 C CA . ALA A 1 100 ? 7.941 -14.466 -17.910 1.00 55.69 100 ALA A CA 1
ATOM 790 C C . ALA A 1 100 ? 8.985 -15.290 -18.638 1.00 55.69 100 ALA A C 1
ATOM 792 O O . ALA A 1 100 ? 10.177 -15.069 -18.401 1.00 55.69 100 ALA A O 1
ATOM 793 N N . ALA A 1 101 ? 8.542 -16.323 -19.355 1.00 53.31 101 ALA A N 1
ATOM 794 C CA . ALA A 1 101 ? 9.434 -17.261 -19.984 1.00 53.31 101 ALA A CA 1
ATOM 795 C C . ALA A 1 101 ? 10.178 -16.478 -21.066 1.00 53.31 101 ALA A C 1
ATOM 797 O O . ALA A 1 101 ? 9.848 -16.522 -22.243 1.00 53.31 101 ALA A O 1
ATOM 798 N N . ARG A 1 102 ? 11.242 -15.777 -20.668 1.00 54.59 102 ARG A N 1
ATOM 799 C CA . ARG A 1 102 ? 12.469 -15.733 -21.429 1.00 54.59 102 ARG A CA 1
ATOM 800 C C . ARG A 1 102 ? 12.952 -17.175 -21.418 1.00 54.59 102 ARG A C 1
ATOM 802 O O . ARG A 1 102 ? 13.877 -17.534 -20.695 1.00 54.59 102 ARG A O 1
ATOM 809 N N . GLY A 1 103 ? 12.283 -18.010 -22.218 1.00 49.50 103 GLY A N 1
ATOM 810 C CA . GLY A 1 103 ? 12.958 -19.141 -22.820 1.00 49.50 103 GLY A CA 1
ATOM 811 C C . GLY A 1 103 ? 14.267 -18.609 -23.401 1.00 49.50 103 GLY A C 1
ATOM 812 O O . GLY A 1 103 ? 14.343 -17.414 -23.720 1.00 49.50 103 GLY A O 1
ATOM 813 N N . PRO A 1 104 ? 15.324 -19.428 -23.471 1.00 49.28 104 PRO A N 1
ATOM 814 C CA . PRO A 1 104 ? 16.556 -18.971 -24.080 1.00 49.28 104 PRO A CA 1
ATOM 815 C C . PRO A 1 104 ? 16.172 -18.454 -25.464 1.00 49.28 104 PRO A C 1
ATOM 817 O O . PRO A 1 104 ? 15.742 -19.238 -26.308 1.00 49.28 104 PRO A O 1
ATOM 820 N N . ALA A 1 105 ? 16.254 -17.136 -25.678 1.00 55.09 105 ALA A N 1
ATOM 821 C CA . ALA A 1 105 ? 16.361 -16.627 -27.027 1.00 55.09 105 ALA A CA 1
ATOM 822 C C . ALA A 1 105 ? 17.542 -17.413 -27.571 1.00 55.09 105 ALA A C 1
ATOM 824 O O . ALA A 1 105 ? 18.658 -17.282 -27.045 1.00 55.09 105 ALA A O 1
ATOM 825 N N . ARG A 1 106 ? 17.264 -18.346 -28.490 1.00 55.19 106 ARG A N 1
ATOM 826 C CA . ARG A 1 106 ? 18.322 -19.094 -29.149 1.00 55.19 106 ARG A CA 1
ATOM 827 C C . ARG A 1 106 ? 19.281 -18.024 -29.632 1.00 55.19 106 ARG A C 1
ATOM 829 O O . ARG A 1 106 ? 18.853 -16.980 -30.120 1.00 55.19 106 ARG A O 1
ATOM 836 N N . PHE A 1 107 ? 20.564 -18.219 -29.371 1.00 53.22 107 PHE A N 1
ATOM 837 C CA . PHE A 1 107 ? 21.583 -17.250 -29.757 1.00 53.22 107 PHE A CA 1
ATOM 838 C C . PHE A 1 107 ? 21.459 -16.878 -31.258 1.00 53.22 107 PHE A C 1
ATOM 840 O O . PHE A 1 107 ? 21.798 -15.760 -31.627 1.00 53.22 107 PHE A O 1
ATOM 847 N N . ASP A 1 108 ? 20.850 -17.773 -32.046 1.00 58.94 108 ASP A N 1
ATOM 848 C CA . ASP A 1 108 ? 20.414 -17.659 -33.443 1.00 58.94 108 ASP A CA 1
ATOM 849 C C . ASP A 1 108 ? 19.245 -16.709 -33.785 1.00 58.94 108 ASP A C 1
ATOM 851 O O . ASP A 1 108 ? 19.154 -16.300 -34.934 1.00 58.94 108 ASP A O 1
ATOM 855 N N . ASP A 1 109 ? 18.353 -16.332 -32.861 1.00 58.03 109 ASP A N 1
ATOM 856 C CA . ASP A 1 109 ? 17.184 -15.471 -33.174 1.00 58.03 109 ASP A CA 1
ATOM 857 C C . ASP A 1 109 ? 17.472 -13.969 -32.994 1.00 58.03 109 ASP A C 1
ATOM 859 O O . ASP A 1 109 ? 16.580 -13.119 -33.077 1.00 58.03 109 ASP A O 1
ATOM 863 N N . ARG A 1 110 ? 18.727 -13.606 -32.712 1.00 63.09 110 ARG A N 1
ATOM 864 C CA . ARG A 1 110 ? 19.128 -12.198 -32.733 1.00 63.09 110 ARG A CA 1
ATOM 865 C C . ARG A 1 110 ? 19.248 -11.778 -34.196 1.00 63.09 110 ARG A C 1
ATOM 867 O O . ARG A 1 110 ? 19.924 -12.483 -34.945 1.00 63.09 110 ARG A O 1
ATOM 874 N N . PRO A 1 111 ? 18.663 -10.640 -34.614 1.00 66.38 111 PRO A N 1
ATOM 875 C CA . PRO A 1 111 ? 19.011 -10.086 -35.913 1.00 66.38 111 PRO A CA 1
ATOM 876 C C . PRO A 1 111 ? 20.540 -9.930 -35.966 1.00 66.38 111 PRO A C 1
ATOM 878 O O . PRO A 1 111 ? 21.142 -9.584 -34.937 1.00 66.38 111 PRO A O 1
ATOM 881 N N . PRO A 1 112 ? 21.181 -10.236 -37.110 1.00 70.19 112 PRO A N 1
ATOM 882 C CA . PRO A 1 112 ? 22.624 -10.101 -37.239 1.00 70.19 112 PRO A CA 1
ATOM 883 C C . PRO A 1 112 ? 23.043 -8.686 -36.815 1.00 70.19 112 PRO A C 1
ATOM 885 O O . PRO A 1 112 ? 22.263 -7.744 -37.002 1.00 70.19 112 PRO A O 1
ATOM 888 N N . PRO A 1 113 ? 24.231 -8.523 -36.200 1.00 71.19 113 PRO A N 1
ATOM 889 C CA . PRO A 1 113 ? 24.723 -7.207 -35.818 1.00 71.19 113 PRO A CA 1
ATOM 890 C C . PRO A 1 113 ? 24.615 -6.275 -37.021 1.00 71.19 113 PRO A C 1
ATOM 892 O O . PRO A 1 113 ? 25.075 -6.608 -38.111 1.00 71.19 113 PRO A O 1
ATOM 895 N N . GLN A 1 114 ? 23.938 -5.147 -36.819 1.00 73.69 114 GLN A N 1
ATOM 896 C CA . GLN A 1 114 ? 23.631 -4.212 -37.888 1.00 73.69 114 GLN A CA 1
ATOM 897 C C . GLN A 1 114 ? 24.937 -3.727 -38.520 1.00 73.69 114 GLN A C 1
ATOM 899 O O . GLN A 1 114 ? 25.766 -3.108 -37.850 1.00 73.69 114 GLN A O 1
ATOM 904 N N . GLU A 1 115 ? 25.133 -4.046 -39.799 1.00 73.44 115 GLU A N 1
ATOM 905 C CA . GLU A 1 115 ? 26.297 -3.594 -40.548 1.00 73.44 115 GLU A CA 1
ATOM 906 C C . GLU A 1 115 ? 26.233 -2.073 -40.687 1.00 73.44 115 GLU A C 1
ATOM 908 O O . GLU A 1 115 ? 25.260 -1.510 -41.197 1.00 73.44 115 GLU A O 1
ATOM 913 N N . TRP A 1 116 ? 27.276 -1.398 -40.212 1.00 64.56 116 TRP A N 1
ATOM 914 C CA . TRP A 1 116 ? 27.386 0.052 -40.287 1.00 64.56 116 TRP A CA 1
ATOM 915 C C . TRP A 1 116 ? 27.725 0.444 -41.727 1.00 64.56 116 TRP A C 1
ATOM 917 O O . TRP A 1 116 ? 28.882 0.437 -42.145 1.00 64.56 116 TRP A O 1
ATOM 927 N N . THR A 1 117 ? 26.689 0.710 -42.518 1.00 74.94 117 THR A N 1
ATOM 928 C CA . THR A 1 117 ? 26.791 1.005 -43.951 1.00 74.94 117 THR A CA 1
ATOM 929 C C . THR A 1 117 ? 26.191 2.374 -44.264 1.00 74.94 117 THR A C 1
ATOM 931 O O . THR A 1 117 ? 25.395 2.918 -43.502 1.00 74.94 117 THR A O 1
ATOM 934 N N . GLY A 1 118 ? 26.602 2.972 -45.384 1.00 75.88 118 GLY A N 1
ATOM 935 C CA . GLY A 1 118 ? 26.058 4.250 -45.846 1.00 75.88 118 GLY A CA 1
ATOM 936 C C . GLY A 1 118 ? 26.407 5.438 -44.941 1.00 75.88 118 GLY A C 1
ATOM 937 O O . GLY A 1 118 ? 27.580 5.690 -44.652 1.00 75.88 118 GLY A O 1
ATOM 938 N N . ASP A 1 119 ? 25.385 6.196 -44.539 1.00 72.94 119 ASP A N 1
ATOM 939 C CA . ASP A 1 119 ? 25.532 7.490 -43.854 1.00 72.94 119 ASP A CA 1
ATOM 940 C C . ASP A 1 119 ? 26.228 7.370 -42.489 1.00 72.94 119 ASP A C 1
ATOM 942 O O . ASP A 1 119 ? 27.003 8.243 -42.095 1.00 72.94 119 ASP A O 1
ATOM 946 N N . ASP A 1 120 ? 26.038 6.236 -41.815 1.00 77.31 120 ASP A N 1
ATOM 947 C CA . ASP A 1 120 ? 26.639 5.937 -40.520 1.00 77.31 120 ASP A CA 1
ATOM 948 C C . ASP A 1 120 ? 28.172 5.817 -40.589 1.00 77.31 120 ASP A C 1
ATOM 950 O O . ASP A 1 120 ? 28.896 6.408 -39.781 1.00 77.31 120 ASP A O 1
ATOM 954 N N . ALA A 1 121 ? 28.691 5.123 -41.606 1.00 78.12 121 ALA A N 1
ATOM 955 C CA . ALA A 1 121 ? 30.131 5.013 -41.837 1.00 78.12 121 ALA A CA 1
ATOM 956 C C . ALA A 1 121 ? 30.740 6.378 -42.207 1.00 78.12 121 ALA A C 1
ATOM 958 O O . ALA A 1 121 ? 31.830 6.736 -41.752 1.00 78.12 121 ALA A O 1
ATOM 959 N N . ALA A 1 122 ? 30.006 7.183 -42.982 1.00 80.12 122 ALA A N 1
ATOM 960 C CA . ALA A 1 122 ? 30.418 8.539 -43.329 1.00 80.12 122 ALA A CA 1
ATOM 961 C C . ALA A 1 122 ? 30.400 9.483 -42.112 1.00 80.12 122 ALA A C 1
ATOM 963 O O . ALA A 1 122 ? 31.267 10.351 -41.980 1.00 80.12 122 ALA A O 1
ATOM 964 N N . ALA A 1 123 ? 29.439 9.333 -41.197 1.00 81.94 123 ALA A N 1
ATOM 965 C CA . ALA A 1 123 ? 29.402 10.061 -39.931 1.00 81.94 123 ALA A CA 1
ATOM 966 C C . ALA A 1 123 ? 30.592 9.690 -39.036 1.00 81.94 123 ALA A C 1
ATOM 968 O O . ALA A 1 123 ? 31.249 10.580 -38.492 1.00 81.94 123 ALA A O 1
ATOM 969 N N . PHE A 1 124 ? 30.932 8.404 -38.950 1.00 84.50 124 PHE A N 1
ATOM 970 C CA . PHE A 1 124 ? 32.079 7.946 -38.174 1.00 84.50 124 PHE A CA 1
ATOM 971 C C . PHE A 1 124 ? 33.412 8.482 -38.703 1.00 84.50 124 PHE A C 1
ATOM 973 O O . PHE A 1 124 ? 34.207 9.020 -37.931 1.00 84.50 124 PHE A O 1
ATOM 980 N N . GLU A 1 125 ? 33.645 8.420 -40.016 1.00 85.81 125 GLU A N 1
ATOM 981 C CA . GLU A 1 125 ? 34.872 8.953 -40.621 1.00 85.81 125 GLU A CA 1
ATOM 982 C C . GLU A 1 125 ? 34.978 10.481 -40.470 1.00 85.81 125 GLU A C 1
ATOM 984 O O . GLU A 1 125 ? 36.068 11.003 -40.213 1.00 85.81 125 GLU A O 1
ATOM 989 N N . ARG A 1 126 ? 33.853 11.212 -40.530 1.00 84.00 126 ARG A N 1
ATOM 990 C CA . ARG A 1 126 ? 33.819 12.653 -40.213 1.00 84.00 126 ARG A CA 1
ATOM 991 C C . ARG A 1 126 ? 34.229 12.920 -38.766 1.00 84.00 126 ARG A C 1
ATOM 993 O O . ARG A 1 126 ? 35.093 13.763 -38.525 1.00 84.00 126 ARG A O 1
ATOM 1000 N N . THR A 1 127 ? 33.668 12.179 -37.813 1.00 84.56 127 THR A N 1
ATOM 1001 C CA . THR A 1 127 ? 34.006 12.328 -36.390 1.00 84.56 127 THR A CA 1
ATOM 1002 C C . THR A 1 127 ? 35.464 11.960 -36.117 1.00 84.56 127 THR A C 1
ATOM 1004 O O . THR A 1 127 ? 36.148 12.668 -35.377 1.00 84.56 127 THR A O 1
ATOM 1007 N N . LYS A 1 128 ? 35.983 10.911 -36.762 1.00 87.62 128 LYS A N 1
ATOM 1008 C CA . LYS A 1 128 ? 37.385 10.493 -36.648 1.00 87.62 128 LYS A CA 1
ATOM 1009 C C . LYS A 1 128 ? 38.345 11.572 -37.146 1.00 87.62 128 LYS A C 1
ATOM 1011 O O . LYS A 1 128 ? 39.329 11.865 -36.468 1.00 87.62 128 LYS A O 1
ATOM 1016 N N . ARG A 1 129 ? 38.046 12.210 -38.284 1.00 85.06 129 ARG A N 1
ATOM 1017 C CA . ARG A 1 129 ? 38.840 13.339 -38.802 1.00 85.06 129 ARG A CA 1
ATOM 1018 C C . ARG A 1 129 ? 38.792 14.544 -37.868 1.00 85.06 129 ARG A C 1
ATOM 1020 O O . ARG A 1 129 ? 39.843 15.078 -37.530 1.00 85.06 129 ARG A O 1
ATOM 1027 N N . ALA A 1 130 ? 37.608 14.900 -37.371 1.00 85.31 130 ALA A N 1
ATOM 1028 C CA . ALA A 1 130 ? 37.451 16.005 -36.427 1.00 85.31 130 ALA A CA 1
ATOM 1029 C C . ALA A 1 130 ? 38.208 15.769 -35.105 1.00 85.31 130 ALA A C 1
ATOM 1031 O O . ALA A 1 130 ? 38.792 16.700 -34.549 1.00 85.31 130 ALA A O 1
ATOM 1032 N N . MET A 1 131 ? 38.239 14.529 -34.602 1.00 83.62 131 MET A N 1
ATOM 1033 C CA . MET A 1 131 ? 39.049 14.182 -33.431 1.00 83.62 131 MET A CA 1
ATOM 1034 C C . MET A 1 131 ? 40.548 14.228 -33.724 1.00 83.62 131 MET A C 1
ATOM 1036 O O . MET A 1 131 ? 41.291 14.754 -32.901 1.00 83.62 131 MET A O 1
ATOM 1040 N N . ALA A 1 132 ? 40.997 13.725 -34.876 1.00 87.88 132 ALA A N 1
ATOM 1041 C CA . ALA A 1 132 ? 42.409 13.761 -35.255 1.00 87.88 132 ALA A CA 1
ATOM 1042 C C . ALA A 1 132 ? 42.932 15.202 -35.407 1.00 87.88 132 ALA A C 1
ATOM 1044 O O . ALA A 1 132 ? 44.041 15.502 -34.969 1.00 87.88 132 ALA A O 1
ATOM 1045 N N . GLU A 1 133 ? 42.122 16.109 -35.960 1.00 84.94 133 GLU A N 1
ATOM 1046 C CA . GLU A 1 133 ? 42.442 17.540 -36.009 1.00 84.94 133 GLU A CA 1
ATOM 1047 C C . GLU A 1 133 ? 42.497 18.168 -34.616 1.00 84.94 133 GLU A C 1
ATOM 1049 O O . GLU A 1 133 ? 43.445 18.890 -34.314 1.00 84.94 133 GLU A O 1
ATOM 1054 N N . LYS A 1 134 ? 41.538 17.855 -33.734 1.00 80.62 134 LYS A N 1
ATOM 1055 C CA . LYS A 1 134 ? 41.565 18.333 -32.343 1.00 80.62 134 LYS A CA 1
ATOM 1056 C C . LYS A 1 134 ? 42.788 17.840 -31.575 1.00 80.62 134 LYS A C 1
ATOM 1058 O O . LYS A 1 134 ? 43.375 18.620 -30.834 1.00 80.62 134 LYS A O 1
ATOM 1063 N N . LEU A 1 135 ? 43.170 16.577 -31.755 1.00 83.44 135 LEU A N 1
ATOM 1064 C CA . LEU A 1 135 ? 44.367 16.000 -31.143 1.00 83.44 135 LEU A CA 1
ATOM 1065 C C . LEU A 1 135 ? 45.632 16.705 -31.646 1.00 83.44 135 LEU A C 1
ATOM 1067 O O . LEU A 1 135 ? 46.407 17.186 -30.828 1.00 83.44 135 LEU A O 1
ATOM 1071 N N . ARG A 1 136 ? 45.778 16.909 -32.963 1.00 82.00 136 ARG A N 1
ATOM 1072 C CA . ARG A 1 136 ? 46.905 17.679 -33.524 1.00 82.00 136 ARG A CA 1
ATOM 1073 C C . ARG A 1 136 ? 46.938 19.137 -33.065 1.00 82.00 136 ARG A C 1
ATOM 1075 O O . ARG A 1 136 ? 48.019 19.681 -32.848 1.00 82.00 136 ARG A O 1
ATOM 1082 N N . ALA A 1 137 ? 45.778 19.778 -32.927 1.00 75.94 137 ALA A N 1
ATOM 1083 C CA . ALA A 1 137 ? 45.678 21.146 -32.427 1.00 75.94 137 ALA A CA 1
ATOM 1084 C C . ALA A 1 137 ? 46.053 21.239 -30.938 1.00 75.94 137 ALA A C 1
ATOM 1086 O O . ALA A 1 137 ? 46.703 22.202 -30.540 1.00 75.94 137 ALA A O 1
ATOM 1087 N N . MET A 1 138 ? 45.708 20.230 -30.127 1.00 69.44 138 MET A N 1
ATOM 1088 C CA . MET A 1 138 ? 46.171 20.137 -28.737 1.00 69.44 138 MET A CA 1
ATOM 1089 C C . MET A 1 138 ? 47.680 19.895 -28.657 1.00 69.44 138 MET A C 1
ATOM 1091 O O . MET A 1 138 ? 48.346 20.550 -27.864 1.00 69.44 138 MET A O 1
ATOM 1095 N N . GLU A 1 139 ? 48.234 19.023 -29.503 1.00 67.62 139 GLU A N 1
ATOM 1096 C CA . GLU A 1 139 ? 49.681 18.768 -29.550 1.00 67.62 139 GLU A CA 1
ATOM 1097 C C . GLU A 1 139 ? 50.475 19.996 -30.030 1.00 67.62 139 GLU A C 1
ATOM 1099 O O . GLU A 1 139 ? 51.562 20.261 -29.524 1.00 67.62 139 GLU A O 1
ATOM 1104 N N . SER A 1 140 ? 49.917 20.803 -30.938 1.00 65.44 140 SER A N 1
ATOM 1105 C CA . SER A 1 140 ? 50.554 22.042 -31.423 1.00 65.44 140 SER A CA 1
ATOM 1106 C C . SER A 1 140 ? 50.374 23.237 -30.472 1.00 65.44 140 SER A C 1
ATOM 1108 O O . SER A 1 140 ? 51.110 24.215 -30.566 1.00 65.44 140 SER A O 1
ATOM 1110 N N . GLY A 1 141 ? 49.409 23.175 -29.546 1.00 57.28 141 GLY A N 1
ATOM 1111 C CA . GLY A 1 141 ? 49.150 24.213 -28.541 1.00 57.28 141 GLY A CA 1
ATOM 1112 C C . GLY A 1 141 ? 50.046 24.139 -27.297 1.00 57.28 141 GLY A C 1
ATOM 1113 O O . GLY A 1 141 ? 50.072 25.084 -26.515 1.00 57.28 141 GLY A O 1
ATOM 1114 N N . VAL A 1 142 ? 50.811 23.056 -27.122 1.00 55.62 142 VAL A N 1
ATOM 1115 C CA . VAL A 1 142 ? 51.740 22.839 -25.989 1.00 55.62 142 VAL A CA 1
ATOM 1116 C C . VAL A 1 142 ? 53.178 23.289 -26.333 1.00 55.62 142 VAL A C 1
ATOM 1118 O O . VAL A 1 142 ? 54.137 22.899 -25.682 1.00 55.62 142 VAL A O 1
ATOM 1121 N N . GLY A 1 143 ? 53.354 24.130 -27.360 1.00 50.81 143 GLY A N 1
ATOM 1122 C CA . GLY A 1 143 ? 54.669 24.617 -27.811 1.00 50.81 143 GLY A CA 1
ATOM 1123 C C . GLY A 1 143 ? 54.876 26.135 -27.781 1.00 50.81 143 GLY A C 1
ATOM 1124 O O . GLY A 1 143 ? 55.901 26.595 -28.268 1.00 50.81 143 GLY A O 1
ATOM 1125 N N . SER A 1 144 ? 53.931 26.927 -27.258 1.00 49.28 144 SER A N 1
ATOM 1126 C CA . SER A 1 144 ? 54.045 28.395 -27.232 1.00 49.28 144 SER A CA 1
ATOM 1127 C C . SER A 1 144 ? 53.908 28.952 -25.815 1.00 49.28 144 SER A C 1
ATOM 1129 O O . SER A 1 144 ? 53.028 29.756 -25.517 1.00 49.28 144 SER A O 1
ATOM 1131 N N . VAL A 1 145 ? 54.806 28.521 -24.935 1.00 52.41 145 VAL A N 1
ATOM 1132 C CA . VAL A 1 145 ? 55.327 29.371 -23.863 1.00 52.41 145 VAL A CA 1
ATOM 1133 C C . VAL A 1 145 ? 56.850 29.266 -23.955 1.00 52.41 145 VAL A C 1
ATOM 1135 O O . VAL A 1 145 ? 57.353 28.173 -24.182 1.00 52.41 145 VAL A O 1
ATOM 1138 N N . GLU A 1 146 ? 57.541 30.400 -23.821 1.00 43.44 146 GLU A N 1
ATOM 1139 C CA . GLU A 1 146 ? 59.003 30.605 -23.909 1.00 43.44 146 GLU A CA 1
ATOM 1140 C C . GLU A 1 146 ? 59.562 31.085 -25.264 1.00 43.44 146 GLU A C 1
ATOM 1142 O O . GLU A 1 146 ? 60.153 30.338 -26.042 1.00 43.44 146 GLU A O 1
ATOM 1147 N N . SER A 1 147 ? 59.473 32.400 -25.495 1.00 40.91 147 SER A N 1
ATOM 1148 C CA . SER A 1 147 ? 60.643 33.309 -25.487 1.00 40.91 147 SER A CA 1
ATOM 1149 C C . SER A 1 147 ? 60.201 34.769 -25.494 1.00 40.91 147 SER A C 1
ATOM 1151 O O . SER A 1 147 ? 59.304 35.103 -26.300 1.00 40.91 147 SER A O 1
#

pLDDT: mean 76.56, std 14.65, range [40.91, 93.12]

Secondary structure (DSSP, 8-state):
-PPPP---S-HHHHHHHHHHHHHHTGGGSSB-----SSPPHHHHHHHTSTTHHHHHHHHHHHHHH-TT-SSPBPHHHHTSTTHHHHHHTTTTTS------------GGGSPPPPP--THHHHHHHHHHHHHHHHHHHHHHHTT----

Foldseek 3Di:
DPDPDPQPQPLVVLLVVLLCLLQVPVVLQQADRDPDPDDDPLSNVQSSPPCSSVLLSVLNVLSSVQPVDPHRHYPNNCSPPCNSVCSVVCVRVPPPPPPPPPPPPPPVVDDPDDPQDDPSVVVVVVVVVVVVVVVVVVVVVVPPDDD

Sequence (147 aa):
PPPPAIVCDSWEQDWPTLREAWNTDAKTGRRAAWRSSQPPAAVGDRLRESGWLGEAIKAIPLVAELRQFDTPVTLGQFCQPGWVAKVLGGYFRDRKREPAARGPARFDDRPPPQEWTGDDAAAFERTKRAMAEKLRAMESGVGSVES

Radius of gyration: 30.18 Å; chains: 1; bounding box: 98×52×59 Å